Protein AF-A0A0A2B1P0-F1 (afdb_monomer)

Structure (mmCIF, N/CA/C/O backbone):
data_AF-A0A0A2B1P0-F1
#
_entry.id   AF-A0A0A2B1P0-F1
#
loop_
_atom_site.group_PDB
_atom_site.id
_atom_site.type_symbol
_atom_site.label_atom_id
_atom_site.label_alt_id
_atom_site.label_comp_id
_atom_site.label_asym_id
_atom_site.label_entity_id
_atom_site.label_seq_id
_atom_site.pdbx_PDB_ins_code
_atom_site.Cartn_x
_atom_site.Cartn_y
_atom_site.Cartn_z
_atom_site.occupancy
_atom_site.B_iso_or_equiv
_atom_site.auth_seq_id
_atom_site.auth_comp_id
_atom_site.auth_asym_id
_atom_site.auth_atom_id
_atom_site.pdbx_PDB_model_num
ATOM 1 N N . MET A 1 1 ? -36.124 -11.277 7.645 1.00 44.06 1 MET A N 1
ATOM 2 C CA . MET A 1 1 ? -34.757 -11.777 7.399 1.00 44.06 1 MET A CA 1
ATOM 3 C C . MET A 1 1 ? -33.811 -10.588 7.460 1.00 44.06 1 MET A C 1
ATOM 5 O O . MET A 1 1 ? -33.842 -9.750 6.570 1.00 44.06 1 MET A O 1
ATOM 9 N N . SER A 1 2 ? -33.094 -10.432 8.570 1.00 42.09 2 SER A N 1
ATOM 10 C CA . SER A 1 2 ? -32.183 -9.317 8.840 1.00 42.09 2 SER A CA 1
ATOM 11 C C . SER A 1 2 ? -30.938 -9.437 7.964 1.00 42.09 2 SER A C 1
ATOM 13 O O . SER A 1 2 ? -30.161 -10.377 8.109 1.00 42.09 2 SER A O 1
ATOM 15 N N . ASN A 1 3 ? -30.757 -8.488 7.047 1.00 49.47 3 ASN A N 1
ATOM 16 C CA . ASN A 1 3 ? -29.544 -8.370 6.250 1.00 49.47 3 ASN A CA 1
ATOM 17 C C . ASN A 1 3 ? -28.409 -7.903 7.176 1.00 49.47 3 ASN A C 1
ATOM 19 O O . ASN A 1 3 ? -28.249 -6.709 7.427 1.00 49.47 3 ASN A O 1
ATOM 23 N N . GLN A 1 4 ? -27.690 -8.855 7.774 1.00 49.00 4 GLN A N 1
ATOM 24 C CA . GLN A 1 4 ? -26.498 -8.576 8.565 1.00 49.00 4 GLN A CA 1
ATOM 25 C C . GLN A 1 4 ? -25.391 -8.140 7.609 1.00 49.00 4 GLN A C 1
ATOM 27 O O . GLN A 1 4 ? -24.763 -8.955 6.938 1.00 49.00 4 GLN A O 1
ATOM 32 N N . VAL A 1 5 ? -25.179 -6.830 7.520 1.00 48.62 5 VAL A N 1
ATOM 33 C CA . VAL A 1 5 ? -23.990 -6.264 6.887 1.00 48.62 5 VAL A CA 1
ATOM 34 C C . VAL A 1 5 ? -22.807 -6.704 7.749 1.00 48.62 5 VAL A C 1
ATOM 36 O O . VAL A 1 5 ? -22.691 -6.270 8.893 1.00 48.62 5 VAL A O 1
ATOM 39 N N . ASN A 1 6 ? -21.980 -7.624 7.249 1.00 49.06 6 ASN A N 1
ATOM 40 C CA . ASN A 1 6 ? -20.774 -8.063 7.948 1.00 49.06 6 ASN A CA 1
ATOM 41 C C . ASN A 1 6 ? -19.876 -6.836 8.208 1.00 49.06 6 ASN A C 1
ATOM 43 O O . ASN A 1 6 ? -19.361 -6.265 7.244 1.00 49.06 6 ASN A O 1
ATOM 47 N N . PRO A 1 7 ? -19.615 -6.438 9.468 1.00 50.94 7 PRO A N 1
ATOM 48 C CA . PRO A 1 7 ? -18.762 -5.282 9.767 1.00 50.94 7 PRO A CA 1
ATOM 49 C C . PRO A 1 7 ? -17.298 -5.489 9.331 1.00 50.94 7 PRO A C 1
ATOM 51 O O . PRO A 1 7 ? -16.524 -4.539 9.280 1.00 50.94 7 PRO A O 1
ATOM 54 N N . ASN A 1 8 ? -16.931 -6.715 8.941 1.00 48.91 8 ASN A N 1
ATOM 55 C CA . ASN A 1 8 ? -15.610 -7.085 8.431 1.00 48.91 8 ASN A CA 1
ATOM 56 C C . ASN A 1 8 ? -15.394 -6.808 6.928 1.00 48.91 8 ASN A C 1
ATOM 58 O O . ASN A 1 8 ? -14.317 -7.102 6.418 1.00 48.91 8 ASN A O 1
ATOM 62 N N . GLN A 1 9 ? -16.372 -6.253 6.201 1.00 48.25 9 GLN A N 1
ATOM 63 C CA . GLN A 1 9 ? -16.212 -5.970 4.763 1.00 48.25 9 GLN A CA 1
ATOM 64 C C . GLN A 1 9 ? -15.417 -4.671 4.482 1.00 48.25 9 GLN A C 1
ATOM 66 O O . GLN A 1 9 ? -14.963 -4.477 3.360 1.00 48.2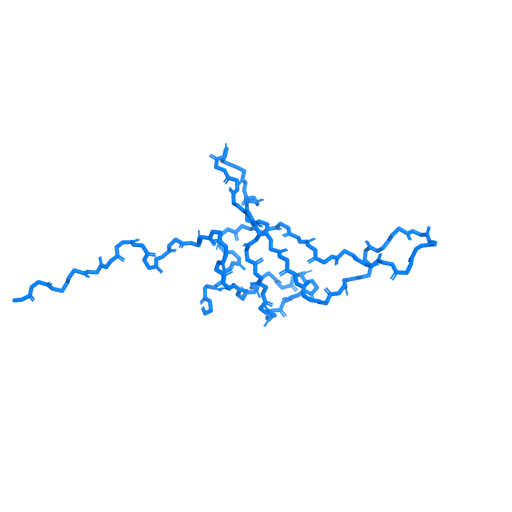5 9 GLN A O 1
ATOM 71 N N . MET A 1 10 ? -15.219 -3.802 5.486 1.00 55.84 10 MET A N 1
ATOM 72 C CA . MET A 1 10 ? -14.585 -2.477 5.324 1.00 55.84 10 MET A CA 1
ATOM 73 C C . MET A 1 10 ? -13.136 -2.394 5.829 1.00 55.84 10 MET A C 1
ATOM 75 O O . MET A 1 10 ? -12.430 -1.451 5.487 1.00 55.84 10 MET A O 1
ATOM 79 N N . ALA A 1 11 ? -12.685 -3.350 6.645 1.00 76.31 11 ALA A N 1
ATOM 80 C CA . ALA A 1 11 ? -11.340 -3.334 7.214 1.00 76.31 11 ALA A CA 1
ATOM 81 C C . ALA A 1 11 ? -10.371 -4.119 6.319 1.00 76.31 11 ALA A C 1
ATOM 83 O O . ALA A 1 11 ? -10.615 -5.285 5.997 1.00 76.31 11 ALA A O 1
ATOM 84 N N . ILE A 1 12 ? -9.267 -3.483 5.926 1.00 84.19 12 ILE A N 1
ATOM 85 C CA . ILE A 1 12 ? -8.164 -4.148 5.229 1.00 84.19 12 ILE A CA 1
ATOM 86 C C . ILE A 1 12 ? -7.506 -5.118 6.211 1.00 84.19 12 ILE A C 1
ATOM 88 O O . ILE A 1 12 ? -7.178 -4.742 7.336 1.00 84.19 12 ILE A O 1
ATOM 92 N N . ALA A 1 13 ? -7.318 -6.369 5.797 1.00 88.88 13 ALA A N 1
ATOM 93 C CA . A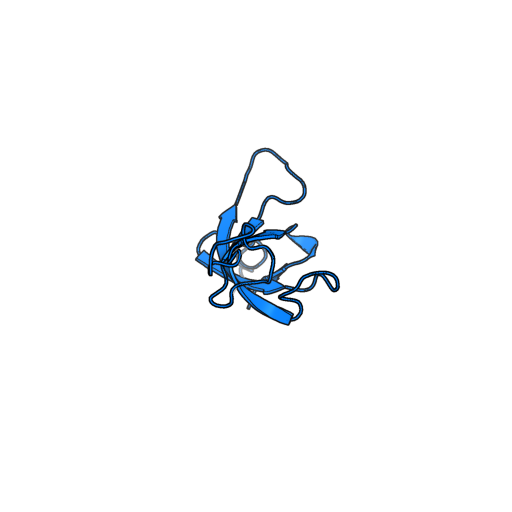LA A 1 13 ? -6.674 -7.394 6.604 1.00 88.88 13 ALA A CA 1
ATOM 94 C C . ALA A 1 13 ? -5.348 -7.852 5.989 1.00 88.88 13 ALA A C 1
ATOM 96 O O . ALA A 1 13 ? -5.081 -7.716 4.794 1.00 88.88 13 ALA A O 1
ATOM 97 N N . ARG A 1 14 ? -4.494 -8.451 6.824 1.00 90.38 14 ARG A N 1
ATOM 98 C CA . ARG A 1 14 ? -3.290 -9.132 6.346 1.00 90.38 14 ARG A CA 1
ATOM 99 C C . ARG A 1 14 ? -3.686 -10.245 5.375 1.00 90.38 14 ARG A C 1
ATOM 101 O O . ARG A 1 14 ? -4.487 -11.106 5.719 1.00 90.38 14 ARG A O 1
ATOM 108 N N . GLY A 1 15 ? -3.048 -10.269 4.212 1.00 90.88 15 GLY A N 1
ATOM 109 C CA . GLY A 1 15 ? -3.302 -11.244 3.158 1.00 90.88 15 GLY A CA 1
ATOM 110 C C . GLY A 1 15 ? -4.312 -10.788 2.108 1.00 90.88 15 GLY A C 1
ATOM 111 O O . GLY A 1 15 ? -4.349 -11.423 1.055 1.00 90.88 15 GLY A O 1
ATOM 112 N N . ASP A 1 16 ? -5.048 -9.699 2.350 1.00 93.31 16 ASP A N 1
ATOM 113 C CA . ASP A 1 16 ? -5.941 -9.114 1.352 1.00 93.31 16 ASP A CA 1
ATOM 114 C C . ASP A 1 16 ? -5.152 -8.546 0.169 1.00 93.31 16 ASP A C 1
ATOM 116 O O . ASP A 1 16 ? -3.990 -8.133 0.294 1.00 93.31 16 ASP A O 1
ATOM 120 N N . PHE A 1 17 ? -5.815 -8.505 -0.982 1.00 93.19 17 PHE A N 1
ATOM 121 C CA . PHE A 1 17 ? -5.343 -7.774 -2.145 1.00 93.19 17 PHE A CA 1
ATOM 122 C C . PHE A 1 17 ? -5.914 -6.362 -2.116 1.00 93.19 17 PHE A C 1
ATOM 124 O O . PHE A 1 17 ? -7.103 -6.151 -1.871 1.00 93.19 17 PHE A O 1
ATOM 131 N N . VAL A 1 18 ? -5.040 -5.387 -2.334 1.00 94.38 18 VAL A N 1
ATOM 132 C CA . VAL A 1 18 ? -5.384 -3.970 -2.288 1.00 94.38 18 VAL A CA 1
ATOM 133 C C . VAL A 1 18 ? -4.829 -3.262 -3.510 1.00 94.38 18 VAL A C 1
ATOM 135 O O . VAL A 1 18 ? -3.693 -3.493 -3.924 1.00 94.38 18 VAL A O 1
ATOM 138 N N . ARG A 1 19 ? -5.637 -2.377 -4.081 1.00 94.12 19 ARG A N 1
ATOM 139 C CA . ARG A 1 19 ? -5.255 -1.448 -5.132 1.00 94.12 19 ARG A CA 1
ATOM 140 C C . ARG A 1 19 ? -4.733 -0.161 -4.512 1.00 94.12 19 ARG A C 1
ATOM 142 O O . ARG A 1 19 ? -5.368 0.420 -3.633 1.00 94.12 19 ARG A O 1
ATOM 149 N N . ILE A 1 20 ? -3.594 0.313 -5.000 1.00 94.88 20 ILE A N 1
ATOM 150 C CA . ILE A 1 20 ? -2.971 1.532 -4.478 1.00 94.88 20 ILE A CA 1
ATOM 151 C C . ILE A 1 20 ? -3.576 2.765 -5.146 1.00 94.88 20 ILE A C 1
ATOM 153 O O . ILE A 1 20 ? -3.544 2.896 -6.370 1.00 94.88 20 ILE A O 1
ATOM 157 N N . LYS A 1 21 ? -4.087 3.702 -4.344 1.00 94.44 21 LYS A N 1
ATOM 158 C CA . LYS A 1 21 ? -4.657 4.979 -4.808 1.00 94.44 21 LYS A CA 1
ATOM 159 C C . LYS A 1 21 ? -3.736 6.179 -4.616 1.00 94.44 21 LYS A C 1
ATOM 161 O O . LYS A 1 21 ? -4.069 7.264 -5.077 1.00 94.44 21 LYS A O 1
ATOM 166 N N . ARG A 1 22 ? -2.582 6.002 -3.970 1.00 94.25 22 ARG A N 1
ATOM 167 C CA . ARG A 1 22 ? -1.584 7.064 -3.791 1.00 94.25 22 ARG A CA 1
ATOM 168 C C . ARG A 1 22 ? -0.949 7.437 -5.146 1.00 94.25 22 ARG A C 1
ATOM 170 O O . ARG A 1 22 ? -0.224 6.597 -5.685 1.00 94.25 22 ARG A O 1
ATOM 177 N N . PRO A 1 23 ? -1.182 8.644 -5.693 1.00 91.00 23 PRO A N 1
ATOM 178 C CA . PRO A 1 23 ? -0.718 9.018 -7.031 1.00 91.00 23 PRO A CA 1
ATOM 179 C C . PRO A 1 23 ? 0.807 9.136 -7.131 1.00 91.00 23 PRO A C 1
ATOM 181 O O . PRO A 1 23 ? 1.368 8.841 -8.180 1.00 91.00 23 PRO A O 1
ATOM 184 N N . GLU A 1 24 ? 1.498 9.505 -6.049 1.00 90.31 24 GLU A N 1
ATOM 185 C CA . GLU A 1 24 ? 2.964 9.555 -6.013 1.00 90.31 24 GLU A CA 1
ATOM 186 C C . GLU A 1 24 ? 3.632 8.176 -5.849 1.00 90.31 24 GLU A C 1
ATOM 188 O O . GLU A 1 24 ? 4.858 8.068 -5.866 1.00 90.31 24 GLU A O 1
ATOM 193 N N . SER A 1 25 ? 2.851 7.106 -5.668 1.00 88.69 25 SER A N 1
ATOM 194 C CA . SER A 1 25 ? 3.389 5.751 -5.555 1.00 88.69 25 SER A CA 1
ATOM 195 C C . SER A 1 25 ? 3.803 5.206 -6.920 1.00 88.69 25 SER A C 1
ATOM 197 O O . SER A 1 25 ? 3.046 5.280 -7.884 1.00 88.69 25 SER A O 1
ATOM 199 N N . TYR A 1 26 ? 4.952 4.526 -6.973 1.00 88.75 26 TYR A N 1
ATOM 200 C CA . TYR A 1 26 ? 5.380 3.763 -8.153 1.00 88.75 26 TYR A CA 1
ATOM 201 C C . TYR A 1 26 ? 4.335 2.730 -8.612 1.00 88.75 26 TYR A C 1
ATOM 203 O O . TYR A 1 26 ? 4.223 2.434 -9.798 1.00 88.75 26 TYR A O 1
ATOM 211 N N . TRP A 1 27 ? 3.564 2.202 -7.661 1.00 90.81 27 TRP A N 1
ATOM 212 C CA . TRP A 1 27 ? 2.52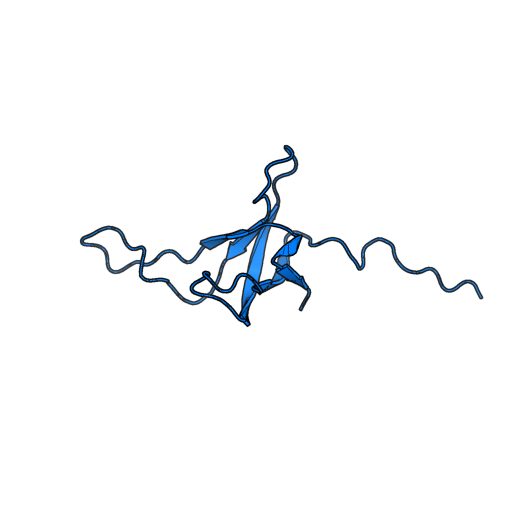5 1.198 -7.878 1.00 90.81 27 TRP A CA 1
ATOM 213 C C . TRP A 1 27 ? 1.119 1.810 -7.919 1.00 90.81 27 TRP A C 1
ATOM 215 O O . TRP A 1 27 ? 0.156 1.139 -7.564 1.00 90.81 27 TRP A O 1
ATOM 225 N N . TYR A 1 28 ? 0.974 3.090 -8.282 1.00 92.31 28 TYR A N 1
ATOM 226 C CA . TYR A 1 28 ? -0.347 3.705 -8.424 1.00 92.31 28 TYR A CA 1
ATOM 227 C C . TYR A 1 28 ? -1.220 2.890 -9.387 1.00 92.31 28 TYR A C 1
ATOM 229 O O . TYR A 1 28 ? -0.796 2.565 -10.493 1.00 92.31 28 TYR A O 1
ATOM 237 N N . ASN A 1 29 ? -2.445 2.573 -8.962 1.00 91.88 29 ASN A N 1
ATOM 238 C CA . ASN A 1 29 ? -3.401 1.708 -9.656 1.00 91.88 29 ASN A CA 1
ATOM 239 C C . ASN A 1 29 ? -3.008 0.231 -9.826 1.00 91.88 29 ASN A C 1
ATOM 241 O O . ASN A 1 29 ? -3.792 -0.523 -10.404 1.00 91.88 29 ASN A O 1
ATOM 245 N N . GLU A 1 30 ? -1.879 -0.200 -9.274 1.00 92.62 30 GLU A N 1
ATOM 246 C CA . GLU A 1 30 ? -1.503 -1.612 -9.227 1.00 92.62 30 GLU A CA 1
ATOM 247 C C . GLU A 1 30 ? -2.122 -2.307 -8.013 1.00 92.62 30 GLU A C 1
ATOM 249 O O . GLU A 1 30 ? -2.478 -1.669 -7.014 1.00 92.62 30 GLU A O 1
ATOM 254 N N . ILE A 1 31 ? -2.234 -3.633 -8.105 1.00 93.81 31 ILE A N 1
ATOM 255 C CA . ILE A 1 31 ? -2.697 -4.491 -7.015 1.00 93.81 31 ILE A CA 1
ATOM 256 C C . ILE A 1 31 ? -1.482 -5.087 -6.307 1.00 93.81 31 ILE A C 1
ATOM 258 O O . ILE A 1 31 ? -0.589 -5.653 -6.934 1.00 93.81 31 ILE A O 1
ATOM 262 N N . GLY A 1 32 ? -1.463 -4.969 -4.984 1.00 93.44 32 GLY A N 1
ATOM 263 C CA . GLY A 1 32 ? -0.476 -5.602 -4.121 1.00 93.44 32 GLY A CA 1
ATOM 264 C C . GLY A 1 32 ? -1.138 -6.428 -3.030 1.00 93.44 32 GLY A C 1
ATOM 265 O O . GLY A 1 32 ? -2.331 -6.297 -2.754 1.00 93.44 32 GLY A O 1
ATOM 266 N N . LYS A 1 33 ? -0.349 -7.285 -2.386 1.00 95.31 33 LYS A N 1
ATOM 267 C CA . LYS A 1 33 ? -0.798 -8.113 -1.268 1.00 95.31 33 LYS A CA 1
ATOM 268 C C . LYS A 1 33 ? -0.379 -7.490 0.054 1.00 95.31 33 LYS A C 1
ATOM 270 O O . LYS A 1 33 ? 0.798 -7.188 0.258 1.00 95.31 33 LYS A O 1
ATOM 275 N N . VAL A 1 34 ? -1.314 -7.356 0.988 1.00 94.31 34 VAL A N 1
ATOM 276 C CA . VAL A 1 34 ? -1.020 -6.855 2.334 1.00 94.31 34 VAL A CA 1
ATOM 277 C C . VAL A 1 34 ? -0.182 -7.890 3.085 1.00 94.31 34 VAL A C 1
ATOM 279 O O . VAL A 1 34 ? -0.647 -8.983 3.412 1.00 94.31 34 VAL A O 1
ATOM 282 N N . ALA A 1 35 ? 1.073 -7.555 3.368 1.00 93.38 35 ALA A N 1
ATOM 283 C CA . ALA A 1 35 ? 2.013 -8.426 4.065 1.00 93.38 35 ALA A CA 1
ATOM 284 C C . ALA A 1 35 ? 1.815 -8.383 5.587 1.00 93.38 35 ALA A C 1
ATOM 286 O O . ALA A 1 35 ? 1.883 -9.425 6.249 1.00 93.38 35 ALA A O 1
ATOM 287 N N . SER A 1 36 ? 1.560 -7.190 6.130 1.00 92.00 36 SER A N 1
ATOM 288 C CA . SER A 1 36 ? 1.330 -6.950 7.556 1.00 92.00 36 SER A CA 1
ATOM 289 C C . SER A 1 36 ? 0.592 -5.629 7.783 1.00 92.00 36 SER A C 1
ATOM 291 O O . SER A 1 36 ? 0.638 -4.740 6.932 1.00 92.00 36 SER A O 1
ATOM 293 N N . ILE A 1 37 ? -0.059 -5.510 8.941 1.00 89.94 37 ILE A N 1
ATOM 294 C CA . ILE A 1 37 ? -0.735 -4.297 9.406 1.00 89.94 37 ILE A CA 1
ATOM 295 C C . ILE A 1 37 ? -0.271 -4.016 10.830 1.00 89.94 37 ILE A C 1
ATOM 297 O O . ILE A 1 37 ? -0.404 -4.872 11.710 1.00 89.94 37 ILE A O 1
ATOM 301 N N . ASP A 1 38 ? 0.267 -2.822 11.043 1.00 89.50 38 ASP A N 1
ATOM 302 C CA . ASP A 1 38 ? 0.665 -2.345 12.359 1.00 89.50 38 ASP A CA 1
ATOM 303 C C . ASP A 1 38 ? -0.543 -1.804 13.156 1.00 89.50 38 ASP A C 1
ATOM 305 O O . ASP A 1 38 ? -1.415 -1.120 12.620 1.00 89.50 38 ASP A O 1
ATOM 309 N N . LYS A 1 39 ? -0.622 -2.133 14.451 1.00 84.44 39 LYS A N 1
ATOM 310 C CA . LYS A 1 39 ? -1.741 -1.745 15.337 1.00 84.44 39 LYS A CA 1
ATOM 311 C C . LYS A 1 39 ? -1.357 -0.695 16.380 1.00 84.44 39 LYS A C 1
ATOM 313 O O . LYS A 1 39 ? -2.156 -0.395 17.260 1.00 84.44 39 LYS A O 1
ATOM 318 N N . THR A 1 40 ? -0.147 -0.147 16.309 1.00 86.62 40 THR A N 1
ATOM 319 C CA . THR A 1 40 ? 0.368 0.818 17.294 1.00 86.62 40 THR A CA 1
ATOM 320 C C . THR A 1 40 ? -0.142 2.245 17.063 1.00 86.62 40 THR A C 1
ATOM 322 O O . THR A 1 40 ? 0.114 3.123 17.881 1.00 86.62 40 THR A O 1
ATOM 325 N N . GLY A 1 41 ? -0.909 2.477 15.988 1.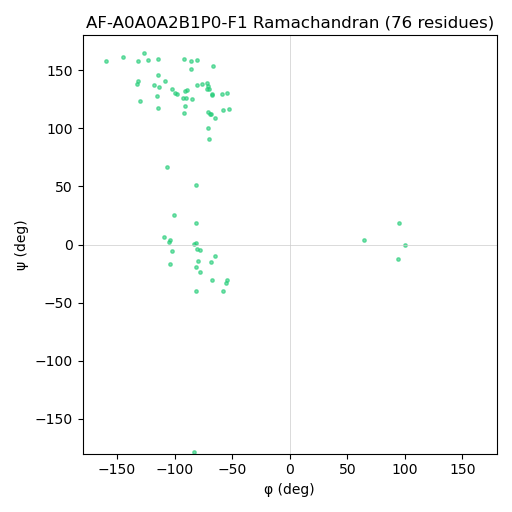00 81.31 41 GLY A N 1
ATOM 326 C CA . GLY A 1 41 ? -1.505 3.779 15.661 1.00 81.31 41 GLY A CA 1
ATOM 327 C C . GLY A 1 41 ? -0.677 4.628 14.693 1.00 81.31 41 GLY A C 1
ATOM 328 O O . GLY A 1 41 ? -0.875 5.838 14.604 1.00 81.31 41 GLY A O 1
ATOM 329 N N . ILE A 1 42 ? 0.258 4.017 13.962 1.00 87.94 42 ILE A N 1
ATOM 330 C CA . ILE A 1 42 ? 1.056 4.699 12.937 1.00 87.94 42 ILE A 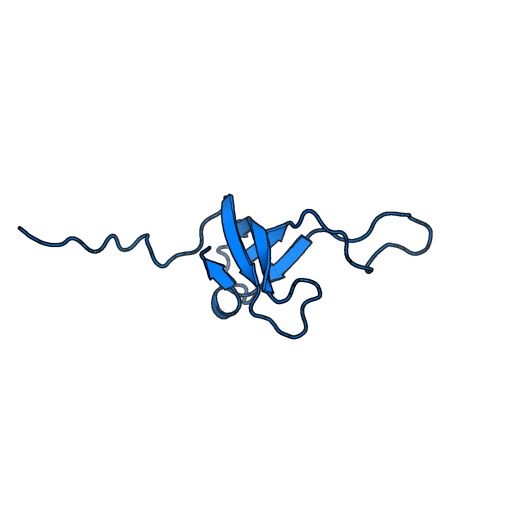CA 1
ATOM 331 C C . ILE A 1 42 ? 0.179 5.013 11.716 1.00 87.94 42 ILE A C 1
ATOM 333 O O . ILE A 1 42 ? -0.606 4.181 11.273 1.00 87.94 42 ILE A O 1
ATOM 337 N N . LYS A 1 43 ? 0.346 6.206 11.130 1.00 85.50 43 LYS A N 1
ATOM 338 C CA . LYS A 1 43 ? -0.432 6.664 9.962 1.00 85.50 43 LYS A CA 1
ATOM 339 C C . LYS A 1 43 ? -0.311 5.737 8.742 1.00 85.50 43 LYS A C 1
ATOM 341 O O . LYS A 1 43 ? -1.296 5.516 8.049 1.00 85.50 43 LYS A O 1
ATOM 346 N N . TYR A 1 44 ? 0.889 5.221 8.473 1.00 89.94 44 TYR A N 1
ATOM 347 C CA . TYR A 1 44 ? 1.174 4.293 7.372 1.00 89.94 44 TYR A CA 1
ATOM 348 C C . TYR A 1 44 ? 1.394 2.886 7.924 1.00 89.94 44 TYR A C 1
ATOM 350 O O . TYR A 1 44 ? 2.509 2.370 7.937 1.00 89.94 44 TYR A O 1
ATOM 358 N N . ASN A 1 45 ? 0.332 2.300 8.464 1.00 91.25 45 ASN A N 1
ATOM 359 C CA . ASN A 1 45 ? 0.387 1.010 9.141 1.00 91.25 45 ASN A CA 1
ATOM 360 C C . ASN A 1 45 ? 0.351 -0.198 8.193 1.00 91.25 45 ASN A C 1
ATOM 362 O O . ASN A 1 45 ? 0.721 -1.301 8.600 1.00 91.25 45 ASN A O 1
ATOM 366 N N . CYS A 1 46 ? -0.103 -0.027 6.950 1.00 92.69 46 CYS A N 1
ATOM 367 C CA . CYS A 1 46 ? -0.307 -1.128 6.018 1.00 92.69 46 CYS A CA 1
ATOM 368 C C . CYS A 1 46 ? 0.944 -1.359 5.173 1.00 92.69 46 CYS A C 1
ATOM 370 O O . CYS A 1 46 ? 1.298 -0.542 4.325 1.00 92.69 46 CYS A O 1
ATOM 372 N N . THR A 1 47 ? 1.595 -2.504 5.367 1.00 93.81 47 THR A N 1
ATOM 373 C CA . THR A 1 47 ? 2.719 -2.931 4.528 1.00 93.81 47 THR A CA 1
ATOM 374 C C . THR A 1 47 ? 2.199 -3.770 3.373 1.00 93.81 47 THR A C 1
ATOM 376 O O . THR A 1 47 ? 1.635 -4.844 3.592 1.00 93.81 47 THR A O 1
ATOM 379 N N . VAL A 1 48 ? 2.425 -3.316 2.142 1.00 94.38 48 VAL A N 1
ATOM 380 C CA . VAL A 1 48 ? 1.990 -4.003 0.920 1.00 94.38 48 VAL A CA 1
ATOM 381 C C . VAL A 1 48 ? 3.210 -4.486 0.142 1.00 94.38 48 VAL A C 1
ATOM 383 O O . VAL A 1 48 ? 4.191 -3.753 0.003 1.00 94.38 48 VAL A O 1
ATOM 386 N N . ARG A 1 49 ? 3.152 -5.729 -0.346 1.00 92.81 49 ARG A N 1
ATOM 387 C CA . ARG A 1 49 ? 4.156 -6.353 -1.214 1.00 92.81 49 ARG A CA 1
ATOM 388 C C . ARG A 1 49 ? 3.612 -6.496 -2.635 1.00 92.81 49 ARG A C 1
ATOM 390 O O . ARG A 1 49 ? 2.449 -6.855 -2.819 1.00 92.81 49 ARG A O 1
ATOM 397 N N . PHE A 1 50 ? 4.476 -6.262 -3.612 1.00 90.75 50 PHE A N 1
ATOM 398 C CA . PHE A 1 50 ? 4.196 -6.355 -5.041 1.00 90.75 50 PHE A CA 1
ATOM 399 C C . PHE A 1 50 ? 5.157 -7.334 -5.708 1.00 90.75 50 PHE A C 1
ATOM 401 O O . PHE A 1 50 ? 6.256 -7.571 -5.208 1.00 90.75 50 PHE A O 1
ATOM 408 N N . ASP A 1 51 ? 4.764 -7.840 -6.873 1.00 86.44 51 ASP A N 1
ATOM 409 C CA . ASP A 1 51 ? 5.631 -8.689 -7.696 1.00 86.44 51 ASP A CA 1
ATOM 410 C C . ASP A 1 51 ? 6.666 -7.861 -8.478 1.00 86.44 51 ASP A C 1
ATOM 412 O O . ASP A 1 51 ? 7.737 -8.348 -8.831 1.00 86.44 51 ASP A O 1
ATOM 416 N N . LYS A 1 52 ? 6.368 -6.578 -8.724 1.00 82.31 52 LYS A N 1
ATOM 417 C CA . LYS A 1 52 ? 7.242 -5.652 -9.447 1.00 82.31 52 LYS A CA 1
ATOM 418 C C . LYS A 1 52 ? 8.186 -4.920 -8.493 1.00 82.31 52 LYS A C 1
ATOM 420 O O . LYS A 1 52 ? 7.729 -4.230 -7.581 1.00 82.31 52 LYS A O 1
ATOM 425 N N . CYS A 1 53 ? 9.484 -4.992 -8.770 1.00 81.00 53 CYS A N 1
ATOM 426 C CA . CYS A 1 53 ? 10.504 -4.175 -8.114 1.00 81.00 53 CYS A CA 1
ATOM 427 C C . CYS A 1 53 ? 10.416 -2.711 -8.568 1.00 81.00 53 CYS A C 1
ATOM 429 O O . CYS A 1 53 ? 10.275 -2.432 -9.761 1.00 81.00 53 CYS A O 1
ATOM 431 N N . ASN A 1 54 ? 10.525 -1.773 -7.627 1.00 78.19 54 ASN A N 1
ATOM 432 C CA . ASN A 1 54 ? 10.736 -0.363 -7.954 1.00 78.19 54 ASN A CA 1
ATOM 433 C C . ASN A 1 54 ? 12.227 -0.066 -8.213 1.00 78.19 54 ASN A C 1
ATOM 435 O O . ASN A 1 54 ? 13.081 -0.945 -8.139 1.00 78.19 54 ASN A O 1
ATOM 439 N N . TYR A 1 55 ? 12.551 1.197 -8.486 1.00 73.62 55 TYR A N 1
ATOM 440 C CA . TYR A 1 55 ? 13.932 1.641 -8.716 1.00 73.62 55 TYR A CA 1
ATOM 441 C C . TYR A 1 55 ? 14.735 1.901 -7.433 1.00 73.62 55 TYR A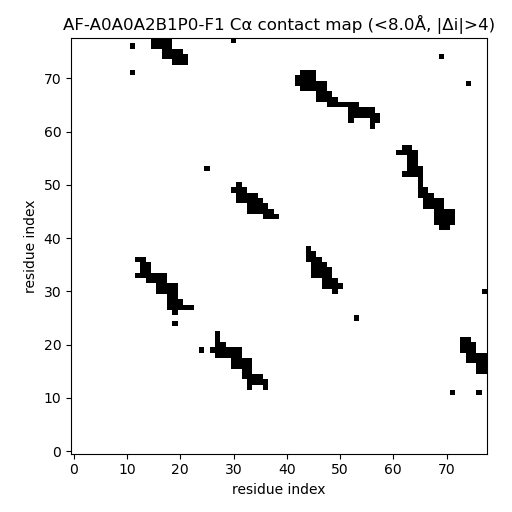 C 1
ATOM 443 O O . TYR A 1 55 ? 15.888 2.314 -7.516 1.00 73.62 55 TYR A O 1
ATOM 451 N N . ALA A 1 56 ? 14.150 1.692 -6.250 1.00 68.75 56 ALA A N 1
ATOM 452 C CA . ALA A 1 56 ? 14.781 1.974 -4.962 1.00 68.75 56 ALA A CA 1
ATOM 453 C C . ALA A 1 56 ? 15.721 0.832 -4.534 1.00 68.75 56 ALA A C 1
ATOM 455 O O . ALA A 1 56 ? 15.598 0.287 -3.438 1.00 68.75 56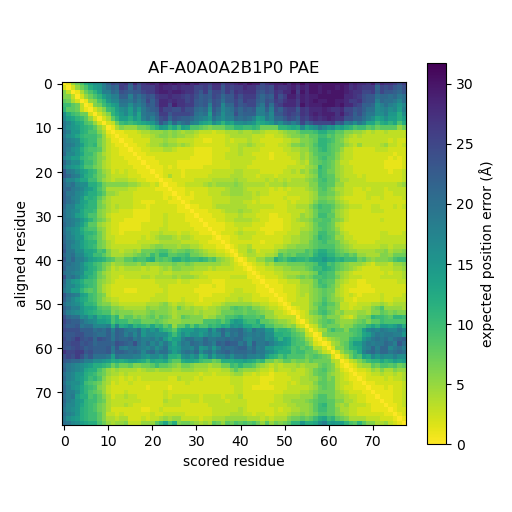 ALA A O 1
ATOM 456 N N . GLY A 1 57 ? 16.620 0.434 -5.434 1.00 68.06 57 GLY A N 1
ATOM 457 C CA . GLY A 1 57 ? 17.681 -0.521 -5.143 1.00 68.06 57 GLY A CA 1
ATOM 458 C C . GLY A 1 57 ? 18.859 0.132 -4.427 1.00 68.06 57 GLY A C 1
ATOM 459 O O . GLY A 1 57 ? 19.060 1.348 -4.491 1.00 68.06 57 GLY A O 1
ATOM 460 N N . ILE A 1 58 ? 19.655 -0.686 -3.741 1.00 65.25 58 ILE A N 1
ATOM 461 C CA . ILE A 1 58 ? 20.944 -0.250 -3.200 1.00 65.25 58 ILE A CA 1
ATOM 462 C C . ILE A 1 58 ? 21.897 -0.089 -4.386 1.00 65.25 58 ILE A C 1
ATOM 464 O O . ILE A 1 58 ? 21.962 -0.952 -5.260 1.00 65.25 58 ILE A O 1
ATOM 468 N N . SER A 1 59 ? 22.642 1.019 -4.433 1.00 55.06 59 SER A N 1
ATOM 469 C CA . SER A 1 59 ? 23.655 1.228 -5.472 1.00 55.06 59 SER A CA 1
ATOM 470 C C . SER A 1 59 ? 24.605 0.025 -5.528 1.00 55.06 59 SER A C 1
ATOM 472 O O . SER A 1 59 ? 25.282 -0.274 -4.544 1.00 55.06 59 SER A O 1
ATOM 474 N N . GLY A 1 60 ? 24.622 -0.682 -6.662 1.00 58.25 60 GLY A N 1
ATOM 475 C CA . GLY A 1 60 ? 25.439 -1.881 -6.870 1.00 58.25 60 GLY A CA 1
ATOM 476 C C . GLY A 1 60 ? 24.719 -3.228 -6.718 1.00 58.25 60 GLY A C 1
ATOM 477 O O . GLY A 1 60 ? 25.363 -4.252 -6.937 1.00 58.25 60 GLY A O 1
ATOM 478 N N . THR A 1 61 ? 23.417 -3.271 -6.406 1.00 62.59 61 THR A N 1
ATOM 479 C CA . THR A 1 61 ? 22.618 -4.513 -6.432 1.00 62.59 61 THR A CA 1
ATOM 480 C C . THR A 1 61 ? 21.531 -4.459 -7.509 1.00 62.59 61 THR A C 1
ATOM 482 O O . THR A 1 61 ? 20.963 -3.409 -7.799 1.00 62.59 61 THR A O 1
ATOM 485 N N . ALA A 1 62 ? 21.227 -5.605 -8.127 1.00 58.34 62 ALA A N 1
ATOM 486 C CA . ALA A 1 62 ? 20.172 -5.735 -9.143 1.00 58.34 62 ALA A CA 1
ATOM 487 C C . ALA A 1 62 ? 18.759 -5.872 -8.533 1.00 58.34 62 ALA A C 1
ATOM 489 O O . ALA A 1 62 ? 17.833 -6.350 -9.188 1.00 58.34 62 ALA A O 1
ATOM 490 N N . GLU A 1 63 ? 18.588 -5.486 -7.269 1.00 67.31 63 GLU A N 1
ATOM 491 C CA . GLU A 1 63 ? 17.380 -5.738 -6.488 1.00 67.31 63 GLU A CA 1
ATOM 492 C C . GLU A 1 63 ? 16.692 -4.414 -6.163 1.00 67.31 63 GLU A C 1
ATOM 494 O O . GLU A 1 63 ? 17.257 -3.556 -5.487 1.00 67.31 63 GLU A O 1
ATOM 499 N N . GLY A 1 64 ? 15.468 -4.237 -6.659 1.00 69.19 64 GLY A N 1
ATOM 500 C CA . GLY A 1 64 ? 14.607 -3.119 -6.281 1.00 69.19 64 GLY A CA 1
ATOM 501 C C . GLY A 1 64 ? 13.706 -3.472 -5.100 1.00 69.19 64 GLY A C 1
ATOM 502 O O . GLY A 1 64 ? 13.439 -4.645 -4.834 1.00 69.19 64 GLY A O 1
ATOM 503 N N . ALA A 1 65 ? 13.193 -2.466 -4.392 1.00 80.50 65 ALA A N 1
ATOM 504 C CA . ALA A 1 65 ? 12.253 -2.716 -3.308 1.00 80.50 65 ALA A CA 1
ATOM 505 C C . ALA A 1 65 ? 10.905 -3.194 -3.875 1.00 80.50 65 ALA A C 1
ATOM 507 O O . ALA A 1 65 ? 10.351 -2.611 -4.807 1.00 80.50 65 ALA A O 1
ATOM 508 N N . THR A 1 66 ? 10.360 -4.255 -3.283 1.00 85.38 66 THR A N 1
ATOM 509 C CA . THR A 1 66 ? 9.048 -4.835 -3.634 1.00 85.38 66 THR A CA 1
ATOM 510 C C . THR A 1 66 ? 7.968 -4.501 -2.612 1.00 85.38 66 THR A C 1
ATOM 512 O O . THR A 1 66 ? 6.836 -4.966 -2.722 1.00 85.38 66 THR A O 1
ATOM 515 N N . THR A 1 67 ? 8.302 -3.726 -1.581 1.00 89.31 67 THR A N 1
ATOM 516 C CA . THR A 1 67 ? 7.415 -3.440 -0.451 1.00 89.31 67 THR A CA 1
ATOM 517 C C . THR A 1 67 ? 7.367 -1.954 -0.150 1.00 89.31 67 THR A C 1
ATOM 519 O O . THR A 1 67 ? 8.407 -1.296 -0.160 1.00 89.31 67 THR A O 1
ATOM 522 N N . ASN A 1 68 ? 6.186 -1.438 0.184 1.00 91.50 68 ASN A N 1
ATOM 523 C CA . ASN A 1 68 ? 6.017 -0.071 0.673 1.00 91.50 68 ASN A CA 1
ATOM 524 C C . ASN A 1 68 ? 4.902 0.006 1.730 1.00 91.50 68 ASN A C 1
ATOM 526 O O . ASN A 1 68 ? 4.071 -0.901 1.836 1.00 91.50 68 ASN A O 1
ATOM 530 N N . MET A 1 69 ? 4.912 1.082 2.516 1.00 93.25 69 MET A N 1
ATOM 531 C CA . MET A 1 69 ? 3.930 1.372 3.557 1.00 93.25 69 MET A CA 1
ATOM 532 C C . MET A 1 69 ? 2.918 2.423 3.085 1.00 93.25 69 MET A C 1
ATOM 534 O O . MET A 1 69 ? 3.276 3.470 2.531 1.00 93.25 69 MET A O 1
ATOM 538 N N . PHE A 1 70 ? 1.645 2.139 3.339 1.00 93.31 70 PHE A N 1
ATOM 539 C CA . PHE A 1 70 ? 0.501 2.957 2.950 1.00 93.31 70 PHE A CA 1
ATOM 540 C C . PHE A 1 70 ? -0.445 3.148 4.135 1.00 93.31 70 PHE A C 1
ATOM 542 O O . PHE A 1 70 ? -0.432 2.371 5.092 1.00 93.31 70 PHE A O 1
ATOM 549 N N . ALA A 1 71 ? -1.251 4.202 4.075 1.00 91.69 71 ALA A N 1
ATOM 550 C CA . ALA A 1 71 ? -2.354 4.416 4.994 1.00 91.69 71 ALA A CA 1
ATOM 551 C C . ALA A 1 71 ? -3.581 3.673 4.470 1.00 91.69 71 ALA A C 1
ATOM 553 O O . ALA A 1 71 ? -3.767 3.545 3.261 1.00 91.69 71 ALA A O 1
ATOM 554 N N . GLU A 1 72 ? -4.464 3.251 5.370 1.00 87.75 72 GLU A N 1
ATOM 555 C CA . GLU A 1 72 ? -5.728 2.604 4.996 1.00 87.75 72 GLU A CA 1
ATOM 556 C C . GLU A 1 72 ? -6.564 3.468 4.035 1.00 87.75 72 GLU A C 1
ATOM 558 O O . GLU A 1 72 ? -7.190 2.940 3.124 1.00 87.75 72 GLU A O 1
ATOM 563 N N . SER A 1 73 ? -6.498 4.800 4.158 1.00 90.00 73 SER A N 1
ATOM 564 C CA . SER A 1 73 ? -7.195 5.743 3.269 1.00 90.00 73 SER A CA 1
ATOM 565 C C . SER A 1 73 ? -6.664 5.785 1.831 1.00 90.00 73 SER A C 1
ATOM 567 O O . SER A 1 73 ? -7.296 6.377 0.962 1.00 90.00 73 SER A O 1
ATOM 569 N N . GLU A 1 74 ? -5.479 5.231 1.577 1.00 91.25 74 GLU A N 1
ATOM 570 C CA . GLU A 1 74 ? -4.820 5.236 0.262 1.00 91.25 74 GLU A CA 1
ATOM 571 C C . GLU A 1 74 ? -4.925 3.880 -0.446 1.00 91.25 74 GLU A C 1
ATOM 573 O O . GLU A 1 74 ? -4.340 3.682 -1.516 1.00 91.25 74 GLU A O 1
ATOM 578 N N . LEU A 1 75 ? -5.643 2.943 0.166 1.00 91.69 75 LEU A N 1
ATOM 579 C CA . LEU A 1 75 ? -5.809 1.578 -0.290 1.00 91.69 75 LEU A CA 1
ATOM 580 C C . LEU A 1 75 ? -7.286 1.315 -0.578 1.00 91.69 75 LEU A C 1
ATOM 582 O O . LEU A 1 75 ? -8.167 1.687 0.189 1.00 91.69 75 LEU A O 1
ATOM 586 N N . GLU A 1 76 ? -7.552 0.636 -1.685 1.00 91.69 76 GLU A N 1
ATOM 587 C CA . GLU A 1 76 ? -8.879 0.130 -2.027 1.00 91.69 76 GLU A CA 1
ATOM 588 C C . GLU A 1 76 ? -8.821 -1.397 -2.044 1.00 91.69 76 GLU A C 1
ATOM 590 O O . GLU A 1 76 ? -7.949 -1.971 -2.691 1.00 91.69 76 GLU A O 1
ATOM 595 N N . LYS A 1 77 ? -9.719 -2.072 -1.325 1.00 88.62 77 LYS A N 1
ATOM 596 C CA . LYS A 1 77 ? -9.783 -3.539 -1.336 1.00 88.62 77 LYS A CA 1
ATOM 597 C C . LYS A 1 77 ? -10.237 -4.026 -2.719 1.00 88.62 77 LYS A C 1
ATOM 599 O O . LYS A 1 77 ? -11.230 -3.517 -3.236 1.00 88.62 77 LYS A O 1
ATOM 604 N N . ALA A 1 78 ? -9.484 -4.960 -3.301 1.00 83.12 78 ALA A N 1
ATOM 605 C CA . ALA A 1 78 ? -9.728 -5.532 -4.629 1.00 83.12 78 ALA A CA 1
ATOM 606 C C . ALA A 1 78 ? -10.458 -6.880 -4.558 1.00 83.12 78 ALA A C 1
ATOM 608 O O . ALA A 1 78 ? -10.319 -7.578 -3.525 1.00 83.12 78 ALA A O 1
#

InterPro domains:
  IPR003375 Photosystem I PsaE, reaction centre subunit IV [MF_00613] (12-78)
  IPR003375 Photosystem I PsaE, reaction centre subunit IV [PF02427] (12-77)
  IPR003375 Photosystem I PsaE, reaction centre subunit IV [PTHR34549] (4-60)
  IPR008990 Electron transport accessory-like domain superfamily [SSF50090] (11-77)

Foldseek 3Di:
DDPPPPPVPLDDDQQFKKAFCPPPDPRHRHIWGFH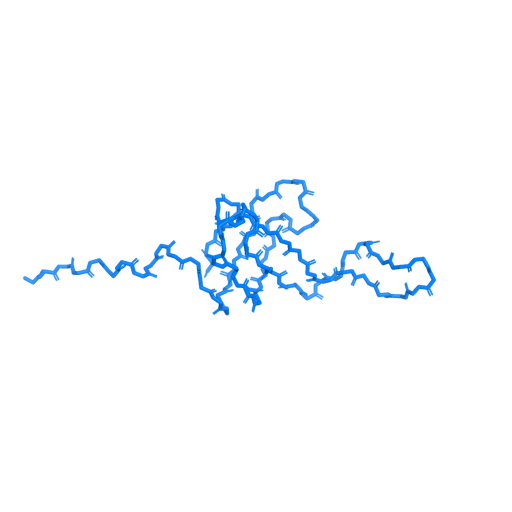FADDPPDQQRTKTFAPDFDPCDDVPDPGHDRIDTHGSVRIDTD

Sequence (78 aa):
MSNQVNPNQMAIARGDFVRIKRPESYWYNEIGKVASIDKTGIKYNCTVRFDKCNYAGISGTAEGATTNMFAESELEKA

Mean predicted aligned error: 8.22 Å

pLDDT: mean 81.26, std 15.68, range [42.09, 95.31]

Nearest PDB structures (foldseek):
  8vu3-assembly1_e  TM=9.489E-01  e=1.867E-09  Parathermosynechococcus lividus
  7umh-assembly1_O  TM=9.433E-01  e=3.818E-09  Synechocystis sp. PCC 6803
  6kif-assembly1_E  TM=9.535E-01  e=6.855E-09  Synechococcus elongatus PCC 7942 = FACHB-805
  6vpv-assembly1_E  TM=9.447E-01  e=1.013E-08  Cyanobacterium aponinum 0216
  6uzv-assembly1_E  TM=9.439E-01  e=4.520E-08  Synechocystis sp. PCC 6803 substr. Kazusa

Radius of gyration: 14.77 Å; Cα contacts (8 Å, |Δi|>4): 132; chains: 1; bounding box: 60×21×27 Å

Secondary structure (DSSP, 8-state):
------GGGSS--TT-EEEE--TTSTTTT-EEEEEEE--S--TT-EEEE-SS--S-PPTT-S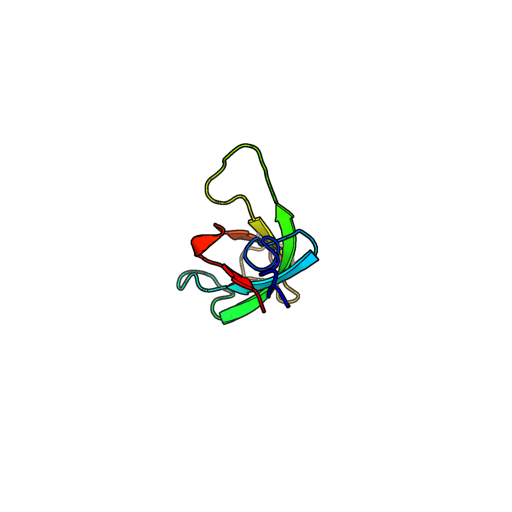----EEEE-GGGEEE-

Organism: NCBI:txid167551

Solvent-accessible surface area (backbone atoms only — not comparable to full-atom values): 4755 Å² total; per-residue (Å²): 134,84,84,76,76,64,83,72,80,79,61,90,51,68,69,38,45,31,28,30,64,42,79,89,43,94,52,46,74,36,73,26,36,25,71,41,68,58,86,90,74,57,76,56,27,36,31,33,36,42,93,64,60,45,88,70,37,58,95,93,52,99,51,37,43,34,64,54,67,36,31,73,91,36,48,43,84,105